Protein AF-A0A160FWN5-F1 (afdb_monomer_lite)

Structure (mmCIF, N/CA/C/O backbone):
data_AF-A0A160FWN5-F1
#
_entry.id   AF-A0A160FWN5-F1
#
loop_
_atom_site.group_PDB
_atom_site.id
_atom_site.type_symbol
_atom_site.label_atom_id
_atom_site.label_alt_id
_atom_site.label_comp_id
_atom_site.label_asym_id
_atom_site.label_entity_id
_atom_site.label_seq_id
_atom_site.pdbx_PDB_ins_code
_atom_site.Cartn_x
_atom_site.Cartn_y
_atom_site.Cartn_z
_atom_site.occupancy
_atom_site.B_iso_or_equiv
_atom_site.auth_seq_id
_atom_site.auth_comp_id
_atom_site.auth_asym_id
_atom_site.auth_atom_id
_atom_site.pdbx_PDB_model_num
ATOM 1 N N . MET A 1 1 ? 15.954 1.139 10.652 1.00 64.94 1 MET A N 1
ATOM 2 C CA . MET A 1 1 ? 14.512 0.813 10.623 1.00 64.94 1 MET A CA 1
ATOM 3 C C . MET A 1 1 ? 13.741 2.118 10.589 1.00 64.94 1 MET A C 1
ATOM 5 O O . MET A 1 1 ? 13.855 2.893 11.530 1.00 64.94 1 MET A O 1
ATOM 9 N N . ILE A 1 2 ? 13.055 2.401 9.483 1.00 88.06 2 ILE A N 1
ATOM 10 C CA . ILE A 1 2 ? 12.268 3.625 9.292 1.00 88.06 2 ILE A CA 1
ATOM 11 C C . ILE A 1 2 ? 10.804 3.202 9.222 1.00 88.06 2 ILE A C 1
ATOM 13 O O . ILE A 1 2 ? 10.479 2.255 8.514 1.00 88.06 2 ILE A O 1
ATOM 17 N N . TRP A 1 3 ? 9.937 3.880 9.969 1.00 94.25 3 TRP A N 1
ATOM 18 C CA . TRP A 1 3 ? 8.497 3.647 9.936 1.00 94.25 3 TRP A CA 1
ATOM 19 C C . TRP A 1 3 ? 7.743 4.969 9.806 1.00 94.25 3 TRP A C 1
ATOM 21 O O . TRP A 1 3 ? 8.275 6.051 10.090 1.00 94.25 3 TRP A O 1
ATOM 31 N N . ARG A 1 4 ? 6.499 4.868 9.345 1.00 94.69 4 ARG A N 1
ATOM 32 C CA . ARG A 1 4 ? 5.533 5.960 9.228 1.00 94.69 4 ARG A CA 1
ATOM 33 C C . ARG A 1 4 ? 4.181 5.446 9.699 1.00 94.69 4 ARG A C 1
ATOM 35 O O . ARG A 1 4 ? 3.882 4.268 9.529 1.00 94.69 4 ARG A O 1
ATOM 42 N N . ARG A 1 5 ? 3.381 6.326 10.295 1.00 96.00 5 ARG A N 1
ATOM 43 C CA . ARG A 1 5 ? 1.982 6.053 10.624 1.00 96.00 5 ARG A CA 1
ATOM 44 C C . ARG A 1 5 ? 1.133 7.049 9.861 1.00 96.00 5 ARG A C 1
ATOM 46 O O . ARG A 1 5 ? 1.312 8.252 10.027 1.00 96.00 5 ARG A O 1
ATOM 53 N N . LEU A 1 6 ? 0.263 6.526 9.011 1.00 94.94 6 LEU A N 1
ATOM 54 C CA . LEU A 1 6 ? -0.575 7.298 8.107 1.00 94.94 6 LEU A CA 1
ATOM 55 C C . LEU A 1 6 ? -2.037 7.025 8.451 1.00 94.94 6 LEU A C 1
ATOM 57 O O . LEU A 1 6 ? -2.400 5.894 8.773 1.00 94.94 6 LEU A O 1
ATOM 61 N N . LEU A 1 7 ? -2.857 8.069 8.399 1.00 94.75 7 LEU A N 1
ATOM 62 C CA . LEU A 1 7 ? -4.305 7.957 8.492 1.00 94.75 7 LEU A CA 1
ATOM 63 C C . LEU A 1 7 ? -4.860 8.213 7.096 1.00 94.75 7 LEU A C 1
ATOM 65 O O . LEU A 1 7 ? -4.842 9.349 6.649 1.00 94.75 7 LEU A O 1
ATOM 69 N N . VAL A 1 8 ? -5.310 7.163 6.420 1.00 94.00 8 VAL A N 1
ATOM 70 C CA . VAL A 1 8 ? -5.865 7.231 5.060 1.00 94.00 8 VAL A CA 1
ATOM 71 C C . VAL A 1 8 ? -7.372 7.023 5.099 1.00 94.00 8 VAL A C 1
ATOM 73 O O . VAL A 1 8 ? -7.907 6.483 6.077 1.00 94.00 8 VAL A O 1
ATOM 76 N N . ARG A 1 9 ? -8.071 7.433 4.040 1.00 94.62 9 ARG A N 1
ATOM 77 C CA . ARG A 1 9 ? -9.500 7.139 3.928 1.00 94.62 9 ARG A CA 1
ATOM 78 C C . ARG A 1 9 ? -9.710 5.665 3.607 1.00 94.62 9 ARG A C 1
ATOM 80 O O . ARG A 1 9 ? -8.912 5.026 2.932 1.00 94.62 9 ARG A O 1
ATOM 87 N N . SER A 1 10 ? -10.823 5.115 4.081 1.00 92.50 10 SER A N 1
ATOM 88 C CA . SER A 1 10 ? -11.165 3.723 3.775 1.00 92.50 10 SER A CA 1
ATOM 89 C C . SER A 1 10 ? -11.596 3.534 2.317 1.00 92.50 10 SER A C 1
ATOM 91 O O . SER A 1 10 ? -11.436 2.447 1.778 1.00 92.50 10 SER A O 1
ATOM 93 N N . ASP A 1 11 ? -12.113 4.575 1.665 1.00 94.38 11 ASP A N 1
ATOM 94 C CA . ASP A 1 11 ? -12.484 4.557 0.249 1.00 94.38 11 ASP A CA 1
ATOM 95 C C . ASP A 1 11 ? -11.344 4.952 -0.700 1.00 94.38 11 ASP A C 1
ATOM 97 O O . ASP A 1 11 ? -11.570 4.954 -1.909 1.00 94.38 11 ASP A O 1
ATOM 101 N N . SER A 1 12 ? -10.144 5.227 -0.172 1.00 96.50 12 SER A N 1
ATOM 102 C CA . SER A 1 12 ? -8.913 5.332 -0.960 1.00 96.50 12 SER A CA 1
ATOM 103 C C . SER A 1 12 ? -8.643 4.031 -1.715 1.00 96.50 12 SER A C 1
ATOM 105 O O . SER A 1 12 ? -9.014 2.939 -1.274 1.00 96.50 12 SER A O 1
ATOM 107 N N . THR A 1 13 ? -7.981 4.158 -2.853 1.00 97.88 13 THR A N 1
ATOM 108 C CA . THR A 1 13 ? -7.633 3.065 -3.758 1.00 97.88 13 THR A CA 1
ATOM 109 C C . THR A 1 13 ? -6.231 2.517 -3.478 1.00 97.88 13 THR A C 1
ATOM 111 O O . THR A 1 13 ? -5.492 3.043 -2.639 1.00 97.88 13 THR A O 1
ATOM 114 N N . ILE A 1 14 ? -5.838 1.455 -4.187 1.00 97.25 14 ILE A N 1
ATOM 115 C CA . ILE A 1 14 ? -4.448 0.976 -4.182 1.00 97.25 14 ILE A CA 1
ATOM 116 C C . ILE A 1 14 ? -3.499 2.048 -4.735 1.00 97.25 14 ILE A C 1
ATOM 118 O O . ILE A 1 14 ? -2.410 2.224 -4.187 1.00 97.25 14 ILE A O 1
ATOM 122 N N . VAL A 1 15 ? -3.921 2.799 -5.758 1.00 96.75 15 VAL A N 1
ATOM 123 C CA . VAL A 1 15 ? -3.147 3.929 -6.302 1.00 96.75 15 VAL A CA 1
ATOM 124 C C . VAL A 1 15 ? -2.954 5.021 -5.252 1.00 96.75 15 VAL A C 1
ATOM 126 O O . VAL A 1 15 ? -1.831 5.477 -5.034 1.00 96.75 15 VAL A O 1
ATOM 129 N N . ASP A 1 16 ? -4.017 5.401 -4.543 1.00 97.31 16 ASP A N 1
ATOM 130 C CA . ASP A 1 16 ? -3.929 6.423 -3.493 1.00 97.31 16 ASP A CA 1
ATOM 131 C C . ASP A 1 16 ? -2.978 5.989 -2.370 1.00 97.31 16 ASP A C 1
ATOM 133 O O . ASP A 1 16 ? -2.134 6.765 -1.918 1.00 97.31 16 ASP A O 1
ATOM 137 N N . LEU A 1 17 ? -3.068 4.723 -1.940 1.00 97.19 17 LEU A N 1
ATOM 138 C CA . LEU A 1 17 ? -2.169 4.182 -0.923 1.00 97.19 17 LEU A CA 1
ATOM 139 C C . LEU A 1 17 ? -0.709 4.191 -1.395 1.00 97.19 17 LEU A C 1
ATOM 141 O O . LEU A 1 17 ? 0.179 4.536 -0.614 1.00 97.19 17 LEU A O 1
ATOM 145 N N . HIS A 1 18 ? -0.455 3.837 -2.657 1.00 96.62 18 HIS A N 1
ATOM 146 C CA . HIS A 1 18 ? 0.876 3.921 -3.258 1.00 96.62 18 HIS A CA 1
ATOM 147 C C . HIS A 1 18 ? 1.431 5.341 -3.179 1.00 96.62 18 HIS A C 1
ATOM 149 O O . HIS A 1 18 ? 2.510 5.540 -2.619 1.00 96.62 18 HIS A O 1
ATOM 155 N N . TYR A 1 19 ? 0.678 6.346 -3.625 1.00 96.62 19 TYR A N 1
ATOM 156 C CA . TYR A 1 19 ? 1.135 7.736 -3.569 1.00 96.62 19 TYR A CA 1
ATOM 157 C C . TYR A 1 19 ? 1.309 8.261 -2.142 1.00 96.62 19 TYR A C 1
ATOM 159 O O . TYR A 1 19 ? 2.274 8.980 -1.866 1.00 96.62 19 TYR A O 1
ATOM 167 N N . ALA A 1 20 ? 0.457 7.850 -1.202 1.00 97.06 20 ALA A N 1
ATOM 168 C CA . ALA A 1 20 ? 0.643 8.170 0.210 1.00 97.06 20 ALA A CA 1
ATOM 169 C C . ALA A 1 20 ? 1.982 7.625 0.745 1.00 97.06 20 ALA A C 1
ATOM 171 O O . ALA A 1 20 ? 2.680 8.316 1.493 1.00 97.06 20 ALA A O 1
ATOM 172 N N . LEU A 1 21 ? 2.380 6.414 0.336 1.00 96.19 21 LEU A N 1
ATOM 173 C CA . LEU A 1 21 ? 3.678 5.831 0.688 1.00 96.19 21 LEU A CA 1
ATOM 174 C C . LEU A 1 21 ? 4.837 6.561 -0.002 1.00 96.19 21 LEU A C 1
ATOM 176 O O . LEU A 1 21 ? 5.807 6.904 0.677 1.00 96.19 21 LEU A O 1
ATOM 180 N N . GLN A 1 22 ? 4.718 6.881 -1.295 1.00 96.06 22 GLN A N 1
ATOM 181 C CA . GLN A 1 22 ? 5.726 7.663 -2.027 1.00 96.06 22 GLN A CA 1
ATOM 182 C C . GLN A 1 22 ? 6.038 8.978 -1.301 1.00 96.06 22 GLN A C 1
ATOM 184 O O . GLN A 1 22 ? 7.193 9.263 -0.980 1.00 96.06 22 GLN A O 1
ATOM 189 N N . ILE A 1 23 ? 5.003 9.738 -0.933 1.00 95.94 23 ILE A N 1
ATOM 190 C CA . ILE A 1 23 ? 5.149 11.006 -0.207 1.00 95.94 23 ILE A CA 1
ATOM 191 C C . ILE A 1 23 ? 5.764 10.780 1.182 1.00 95.94 23 ILE A C 1
ATOM 193 O O . ILE A 1 23 ? 6.679 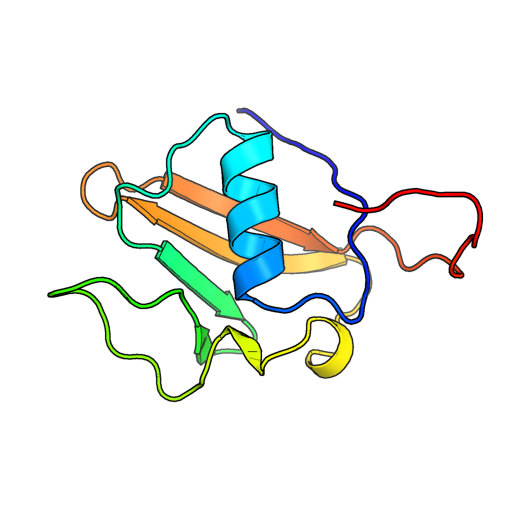11.500 1.584 1.00 95.94 23 ILE A O 1
ATOM 197 N N . ALA A 1 24 ? 5.296 9.774 1.927 1.00 95.06 24 ALA A N 1
ATOM 198 C CA . ALA A 1 24 ? 5.742 9.526 3.300 1.00 95.06 24 ALA A CA 1
ATOM 199 C C . ALA A 1 24 ? 7.224 9.115 3.406 1.00 95.06 24 ALA A C 1
ATOM 201 O O . ALA A 1 24 ? 7.872 9.385 4.432 1.00 95.06 24 ALA A O 1
ATOM 202 N N . PHE A 1 25 ? 7.753 8.468 2.365 1.00 93.06 25 PHE A N 1
ATOM 203 C CA . PHE A 1 25 ? 9.152 8.046 2.267 1.00 93.06 25 PHE A CA 1
ATOM 204 C C . PHE A 1 25 ? 10.025 8.982 1.417 1.00 93.06 25 PHE A C 1
ATOM 206 O O . PHE A 1 25 ? 11.247 8.847 1.453 1.00 93.06 25 PHE A O 1
ATOM 213 N N . GLY A 1 26 ? 9.439 9.984 0.753 1.00 93.69 26 GLY A N 1
ATOM 214 C CA . GLY A 1 26 ? 10.169 10.949 -0.074 1.00 93.69 26 GLY A CA 1
ATOM 215 C C . GLY A 1 26 ? 10.648 10.359 -1.401 1.00 93.69 26 GLY A C 1
ATOM 216 O O . GLY A 1 26 ? 11.701 10.746 -1.904 1.00 93.69 26 GLY A O 1
ATOM 217 N N . TRP A 1 27 ? 9.896 9.402 -1.934 1.00 9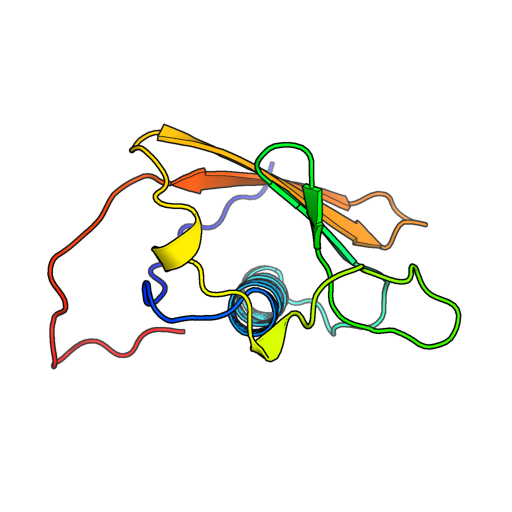4.94 27 TRP A N 1
ATOM 218 C CA . TRP A 1 27 ? 10.138 8.782 -3.228 1.00 94.94 27 TRP A CA 1
ATOM 219 C C . TRP A 1 27 ? 9.379 9.500 -4.348 1.00 94.94 27 TRP A C 1
ATOM 221 O O . TRP A 1 27 ? 8.532 10.360 -4.106 1.00 94.94 27 TRP A O 1
ATOM 231 N N . ASN A 1 28 ? 9.741 9.183 -5.588 1.00 92.56 28 ASN A N 1
ATOM 232 C CA . ASN A 1 28 ? 9.339 9.903 -6.795 1.00 92.56 28 ASN A CA 1
ATOM 233 C C . ASN A 1 28 ? 8.600 9.028 -7.820 1.00 92.56 28 ASN A C 1
ATOM 235 O O . ASN A 1 28 ? 8.506 9.432 -8.975 1.00 92.56 28 ASN A O 1
ATOM 239 N N . ASP A 1 29 ? 8.122 7.850 -7.415 1.00 93.19 29 ASP A N 1
ATOM 240 C CA . ASP A 1 29 ? 7.397 6.905 -8.273 1.00 93.19 29 ASP A CA 1
ATOM 241 C C . ASP A 1 29 ? 8.176 6.472 -9.534 1.00 93.19 29 ASP A C 1
ATOM 243 O O . ASP A 1 29 ? 7.614 6.179 -10.586 1.00 93.19 29 ASP A O 1
ATOM 247 N N . ALA A 1 30 ? 9.509 6.464 -9.453 1.00 90.62 30 ALA A N 1
ATOM 248 C CA . ALA A 1 30 ? 10.371 6.130 -10.586 1.00 90.62 30 ALA A CA 1
ATOM 249 C C . ALA A 1 30 ? 10.530 4.619 -10.819 1.00 90.62 30 ALA A C 1
ATOM 251 O O . ALA A 1 30 ? 11.102 4.221 -11.834 1.00 90.62 30 ALA A O 1
ATOM 252 N N . HIS A 1 31 ? 10.057 3.781 -9.894 1.00 92.56 31 HIS A N 1
ATOM 253 C CA . HIS A 1 31 ? 10.298 2.343 -9.918 1.00 92.56 31 HIS A CA 1
ATOM 254 C C . HIS A 1 31 ? 9.020 1.526 -9.725 1.00 92.56 31 HIS A C 1
ATOM 256 O O . HIS A 1 31 ? 8.030 2.001 -9.174 1.00 92.56 31 HIS A O 1
ATOM 262 N N . LEU A 1 32 ? 9.082 0.259 -10.148 1.00 94.50 32 LEU A N 1
ATOM 263 C CA . LEU A 1 32 ? 7.990 -0.700 -9.998 1.00 94.50 32 LEU A CA 1
ATOM 264 C C . LEU A 1 32 ? 7.597 -0.883 -8.531 1.00 94.50 32 LEU A C 1
ATOM 266 O O . LEU A 1 32 ? 8.443 -0.851 -7.634 1.00 94.50 32 LEU A O 1
ATOM 270 N N . ASN A 1 33 ? 6.311 -1.138 -8.317 1.00 95.19 33 ASN A N 1
ATOM 271 C CA . ASN A 1 33 ? 5.738 -1.407 -7.011 1.00 95.19 33 ASN A CA 1
ATOM 272 C C . ASN A 1 33 ? 4.836 -2.645 -7.038 1.00 95.19 33 ASN A C 1
ATOM 274 O O . ASN A 1 33 ? 4.325 -3.031 -8.092 1.00 95.19 33 ASN A O 1
ATOM 278 N N . LEU A 1 34 ? 4.644 -3.259 -5.871 1.00 96.31 34 LEU A N 1
ATOM 279 C CA . LEU A 1 34 ? 3.722 -4.375 -5.691 1.00 96.31 34 LEU A CA 1
ATOM 280 C C . LEU A 1 34 ? 3.197 -4.422 -4.259 1.00 96.31 34 LEU A C 1
ATOM 282 O O . LEU A 1 34 ? 3.957 -4.421 -3.295 1.00 96.31 34 LEU A O 1
ATOM 286 N N . PHE A 1 35 ? 1.883 -4.532 -4.120 1.00 97.75 35 PHE A N 1
ATOM 287 C CA . PHE A 1 35 ? 1.201 -4.898 -2.891 1.00 97.75 35 PHE A CA 1
ATOM 288 C C . PHE A 1 35 ? 0.803 -6.365 -2.956 1.00 97.75 35 PHE A C 1
ATOM 290 O O . PHE A 1 35 ? 0.136 -6.776 -3.902 1.00 97.75 35 PHE A O 1
ATOM 297 N N . HIS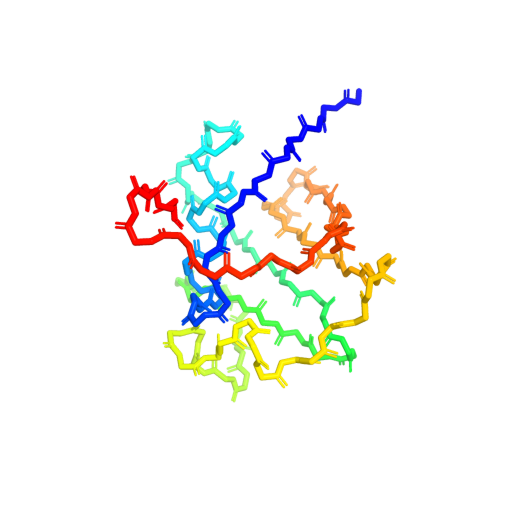 A 1 36 ? 1.138 -7.126 -1.919 1.00 97.56 36 HIS A N 1
ATOM 298 C CA . HIS A 1 36 ? 0.676 -8.501 -1.762 1.00 97.56 36 HIS A CA 1
ATOM 299 C C . HIS A 1 36 ? -0.358 -8.570 -0.640 1.00 97.56 36 HIS A C 1
ATOM 301 O O . HIS A 1 36 ? -0.004 -8.506 0.544 1.00 97.56 36 HIS A O 1
ATOM 307 N N . ILE A 1 37 ? -1.636 -8.690 -1.010 1.00 97.81 37 ILE A N 1
ATOM 308 C CA . ILE A 1 37 ? -2.782 -8.632 -0.096 1.00 97.81 37 ILE A CA 1
ATOM 309 C C . ILE A 1 37 ? -3.681 -9.845 -0.348 1.00 97.81 37 ILE A C 1
ATOM 311 O O . ILE A 1 37 ? -4.088 -10.101 -1.474 1.00 97.81 37 ILE A O 1
ATOM 315 N N . HIS A 1 38 ? -3.989 -10.610 0.703 1.00 96.44 38 HIS A N 1
ATOM 316 C CA . HIS A 1 38 ? -4.870 -11.794 0.636 1.00 96.44 38 HIS A CA 1
ATOM 317 C C . HIS A 1 38 ? -4.516 -12.820 -0.455 1.00 96.44 38 HIS A C 1
ATOM 319 O O . HIS A 1 38 ? -5.391 -13.518 -0.958 1.00 96.44 38 HIS A O 1
ATOM 325 N N . GLY A 1 39 ? -3.229 -12.953 -0.789 1.00 95.19 39 GLY A N 1
ATOM 326 C CA . GLY A 1 39 ? -2.753 -13.893 -1.808 1.00 95.19 39 GLY A CA 1
ATOM 327 C C . GLY A 1 39 ? -2.861 -13.382 -3.247 1.00 95.19 39 GLY A C 1
ATOM 328 O O . GLY A 1 39 ? -2.576 -14.144 -4.166 1.00 95.19 39 GLY A O 1
ATOM 329 N N . GLN A 1 40 ? -3.251 -12.121 -3.439 1.00 96.38 40 GLN A N 1
ATOM 330 C CA . GLN A 1 40 ? -3.317 -11.449 -4.730 1.00 96.38 40 GLN A CA 1
ATOM 331 C C . GLN A 1 40 ? -2.319 -10.288 -4.772 1.00 96.38 40 GLN A C 1
ATOM 333 O O . GLN A 1 40 ? -2.134 -9.570 -3.785 1.00 96.38 40 GLN A O 1
ATOM 338 N N . ASP A 1 41 ? -1.713 -10.101 -5.943 1.00 96.88 41 ASP A N 1
ATOM 339 C CA . ASP A 1 41 ? -0.811 -8.988 -6.209 1.00 96.88 41 ASP A CA 1
ATOM 340 C C . ASP A 1 41 ? -1.559 -7.831 -6.874 1.00 96.88 41 ASP A C 1
ATOM 342 O O . ASP A 1 41 ? -2.385 -8.038 -7.774 1.00 96.88 41 ASP A O 1
ATOM 346 N N . TYR A 1 42 ? -1.239 -6.618 -6.429 1.00 96.69 42 TYR A N 1
ATOM 347 C CA . TYR A 1 42 ? -1.748 -5.348 -6.941 1.00 96.69 42 TYR A CA 1
ATOM 348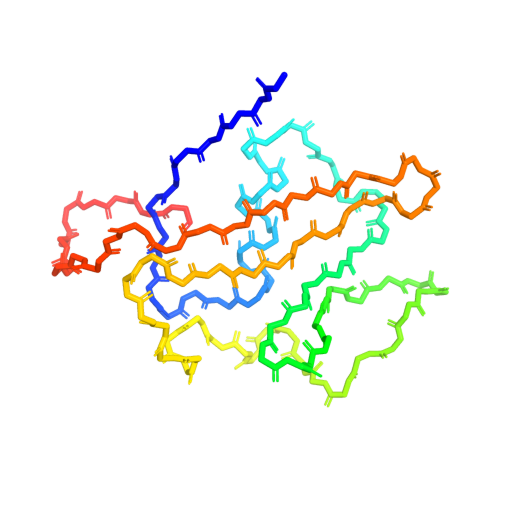 C C . TYR A 1 42 ? -0.581 -4.386 -7.147 1.00 96.69 42 TYR A C 1
ATOM 350 O O . TYR A 1 42 ? 0.416 -4.468 -6.437 1.00 96.69 42 TYR A O 1
ATOM 358 N N . GLY A 1 43 ? -0.709 -3.428 -8.052 1.00 94.12 43 GLY A N 1
ATOM 359 C CA . GLY A 1 43 ? 0.301 -2.391 -8.221 1.00 94.12 43 GLY A CA 1
ATOM 360 C C . GLY A 1 43 ? -0.076 -1.415 -9.317 1.00 94.12 43 GLY A C 1
ATOM 361 O O . GLY A 1 43 ? -1.004 -1.655 -10.092 1.00 94.12 43 GLY A O 1
ATOM 362 N N . VAL A 1 44 ? 0.636 -0.294 -9.349 1.00 92.44 44 VAL A N 1
ATOM 363 C CA . VAL A 1 44 ? 0.452 0.730 -10.382 1.00 92.44 44 VAL A CA 1
ATOM 364 C C . VAL A 1 44 ? 1.131 0.282 -11.674 1.00 92.44 44 VAL A C 1
ATOM 366 O O . VAL A 1 44 ? 2.199 -0.333 -11.649 1.00 92.44 44 VAL A O 1
ATOM 369 N N . TYR A 1 45 ? 0.495 0.560 -12.812 1.00 88.19 45 TYR A N 1
ATOM 370 C CA . TYR A 1 45 ? 1.063 0.250 -14.118 1.00 88.19 45 TYR A CA 1
ATOM 371 C C . TYR A 1 45 ? 2.332 1.072 -14.379 1.00 88.19 45 TYR A C 1
ATOM 373 O O . TYR A 1 45 ? 2.343 2.288 -14.207 1.00 88.19 45 TYR A O 1
ATOM 381 N N . HIS A 1 46 ? 3.367 0.408 -14.888 1.00 85.31 46 HIS A N 1
ATOM 382 C CA . HIS A 1 46 ? 4.553 1.040 -15.459 1.00 85.31 46 HIS A CA 1
ATOM 383 C C . HIS A 1 46 ? 4.901 0.349 -16.779 1.00 85.31 46 HIS A C 1
ATOM 385 O O . HIS A 1 46 ? 4.757 -0.872 -16.903 1.00 85.31 46 HIS A O 1
ATOM 391 N N . ASP A 1 47 ? 5.404 1.109 -17.752 1.00 81.75 47 ASP A N 1
ATOM 392 C CA . ASP A 1 47 ? 5.849 0.547 -19.028 1.00 81.75 47 ASP A CA 1
ATOM 393 C C . ASP A 1 47 ? 6.961 -0.492 -18.815 1.00 81.75 47 ASP A C 1
ATOM 395 O O . ASP A 1 47 ? 7.981 -0.225 -18.182 1.00 81.75 47 ASP A O 1
ATOM 399 N N . GLY A 1 48 ? 6.750 -1.702 -19.344 1.00 80.31 48 GLY A N 1
ATOM 400 C CA . GLY A 1 48 ? 7.661 -2.837 -19.150 1.00 80.31 48 GLY A CA 1
ATOM 401 C C . GLY A 1 48 ? 7.603 -3.482 -17.757 1.00 80.31 48 GLY A C 1
ATOM 402 O O . GLY A 1 48 ? 8.422 -4.353 -17.466 1.00 80.31 48 GLY A O 1
ATOM 403 N N . GLY A 1 49 ? 6.659 -3.065 -16.909 1.00 81.56 49 GLY A N 1
ATOM 404 C CA . GLY A 1 49 ? 6.427 -3.612 -15.576 1.00 81.56 49 GLY A CA 1
ATOM 405 C C . GLY A 1 49 ? 5.527 -4.850 -15.545 1.00 81.56 49 GLY A C 1
ATOM 406 O O . GLY A 1 49 ? 5.140 -5.417 -16.570 1.00 81.56 49 GLY A O 1
ATOM 407 N N . THR A 1 50 ? 5.182 -5.269 -14.328 1.00 84.12 50 THR A N 1
ATOM 408 C CA . THR A 1 50 ? 4.251 -6.377 -14.083 1.00 84.12 50 THR A CA 1
ATOM 409 C C . THR A 1 50 ? 2.833 -5.996 -14.506 1.00 84.12 50 THR A C 1
ATOM 411 O O . THR A 1 50 ? 2.363 -4.894 -14.233 1.00 84.12 50 THR A O 1
ATOM 414 N N . SER A 1 51 ? 2.128 -6.928 -15.148 1.00 87.19 51 SER A N 1
ATOM 415 C CA . SER A 1 51 ? 0.698 -6.783 -15.417 1.00 87.19 51 SER A CA 1
ATOM 416 C C . SER A 1 51 ? -0.111 -7.334 -14.243 1.00 87.19 51 SER A C 1
ATOM 418 O O . SER A 1 51 ? 0.119 -8.462 -13.805 1.00 87.19 51 SER A O 1
ATOM 420 N N . PHE A 1 52 ? -1.063 -6.544 -13.754 1.00 91.81 52 PHE A N 1
ATOM 421 C CA . PHE A 1 52 ? -1.985 -6.937 -12.692 1.00 91.81 52 PHE A CA 1
ATOM 422 C C . PHE A 1 52 ? -3.355 -7.280 -13.279 1.00 91.81 52 PHE A C 1
ATOM 424 O O . PHE A 1 52 ? -3.782 -6.713 -14.283 1.00 91.81 52 PHE A O 1
ATOM 431 N N . SER A 1 53 ? -4.065 -8.219 -12.650 1.00 90.50 53 SER A N 1
ATOM 432 C CA . SER A 1 53 ? -5.408 -8.635 -13.082 1.00 90.50 53 SER A CA 1
ATOM 433 C C . SER A 1 53 ? -6.509 -7.634 -12.714 1.00 90.50 53 SER A C 1
ATOM 435 O O . SER A 1 53 ? -7.676 -7.863 -13.026 1.00 90.50 53 SER A O 1
ATOM 437 N N . THR A 1 54 ? -6.159 -6.566 -12.004 1.00 92.44 54 THR A N 1
ATOM 438 C CA . THR A 1 54 ? -7.068 -5.552 -11.476 1.00 92.44 54 THR A CA 1
ATOM 439 C C . THR A 1 54 ? -6.615 -4.162 -11.898 1.00 92.44 54 THR A C 1
ATOM 441 O O . THR A 1 54 ? -5.431 -3.920 -12.124 1.00 92.44 54 THR A O 1
ATOM 444 N N . ASP A 1 55 ? -7.580 -3.252 -11.996 1.00 93.31 55 ASP A N 1
ATOM 445 C CA . ASP A 1 55 ? -7.321 -1.824 -12.144 1.00 93.31 55 ASP A CA 1
ATOM 446 C C . ASP A 1 55 ? -7.084 -1.223 -10.744 1.00 93.31 55 ASP A C 1
ATOM 448 O O . ASP A 1 55 ? -8.009 -1.244 -9.919 1.00 93.31 55 ASP A O 1
ATOM 452 N N . PRO A 1 56 ? -5.870 -0.739 -10.424 1.00 91.50 56 PRO A N 1
ATOM 453 C CA . PRO A 1 56 ? -5.541 -0.275 -9.082 1.00 91.50 56 PRO A CA 1
ATOM 454 C C . PRO A 1 56 ? -6.339 0.978 -8.678 1.00 91.50 56 PRO A C 1
ATOM 456 O O . PRO A 1 56 ? -6.527 1.188 -7.478 1.00 91.50 56 PRO A O 1
ATOM 459 N N . ASP A 1 57 ? -6.863 1.757 -9.634 1.00 94.69 57 ASP A N 1
ATOM 460 C CA . ASP A 1 57 ? -7.745 2.910 -9.390 1.00 94.69 57 ASP A CA 1
ATOM 461 C C . ASP A 1 57 ? -9.170 2.492 -8.976 1.00 94.69 57 ASP A C 1
ATOM 463 O O . ASP A 1 57 ? -9.968 3.306 -8.512 1.00 94.69 57 ASP A O 1
ATOM 467 N N . GLN A 1 58 ? -9.523 1.213 -9.137 1.00 95.00 58 GLN A N 1
ATOM 468 C CA . GLN A 1 58 ? -10.848 0.683 -8.794 1.00 95.00 58 GLN A CA 1
ATOM 469 C C . GLN A 1 58 ? -10.844 -0.173 -7.524 1.00 95.00 58 GLN A C 1
ATOM 471 O O . GLN A 1 58 ? -11.905 -0.434 -6.956 1.00 95.00 58 GLN A O 1
ATOM 476 N N . VAL A 1 59 ? -9.674 -0.612 -7.058 1.00 96.62 59 VAL A N 1
ATOM 477 C CA . VAL A 1 59 ? -9.549 -1.464 -5.869 1.00 96.62 59 VAL A CA 1
ATOM 478 C C . VAL A 1 59 ? -9.454 -0.593 -4.622 1.00 96.62 59 VAL A C 1
ATOM 480 O O . VAL A 1 59 ? -8.420 0.026 -4.378 1.00 96.62 59 VAL A O 1
ATOM 483 N N . ARG A 1 60 ? -10.518 -0.553 -3.812 1.00 97.38 60 ARG A N 1
ATOM 484 C CA . ARG A 1 60 ? -10.573 0.283 -2.603 1.00 97.38 60 ARG A CA 1
ATOM 485 C C . ARG A 1 60 ? -10.096 -0.458 -1.363 1.00 97.38 60 ARG A C 1
ATOM 487 O O . ARG A 1 60 ? -10.345 -1.649 -1.188 1.00 97.38 60 ARG A O 1
ATOM 494 N N . LEU A 1 61 ? -9.498 0.277 -0.428 1.00 96.44 61 LEU A N 1
ATOM 495 C CA . LEU A 1 61 ? -9.014 -0.281 0.837 1.00 96.44 61 LEU A CA 1
ATOM 496 C C . LEU A 1 61 ? -10.140 -0.906 1.677 1.00 96.44 61 LEU A C 1
ATOM 498 O O . LEU A 1 61 ? -9.940 -1.916 2.354 1.00 96.44 61 LEU A O 1
ATOM 502 N N . CYS A 1 62 ? -11.345 -0.337 1.622 1.00 95.56 62 CYS A N 1
ATOM 503 C CA . CYS A 1 62 ? -12.508 -0.842 2.341 1.00 95.56 62 CYS A CA 1
ATOM 504 C C . CYS A 1 62 ? -13.026 -2.182 1.805 1.00 95.56 62 CYS A C 1
ATOM 506 O O . CYS A 1 62 ? -13.744 -2.866 2.542 1.00 95.56 62 CYS A O 1
ATOM 508 N N . ASP A 1 63 ? -12.675 -2.583 0.583 1.00 96.12 63 ASP A N 1
ATOM 509 C CA . ASP A 1 63 ? -13.124 -3.846 -0.012 1.00 96.12 63 ASP A CA 1
ATOM 510 C C . ASP A 1 63 ? -12.383 -5.048 0.575 1.00 96.12 63 ASP A C 1
ATOM 512 O O . ASP A 1 63 ? -12.968 -6.120 0.715 1.00 96.12 63 ASP A O 1
ATOM 516 N N . PHE A 1 64 ? -11.149 -4.849 1.048 1.00 95.94 64 PHE A N 1
ATOM 517 C CA . PHE A 1 64 ? -10.361 -5.896 1.703 1.00 95.94 64 PHE A CA 1
ATOM 518 C C . PHE A 1 64 ? -10.894 -6.298 3.083 1.00 95.94 64 PHE A C 1
ATOM 520 O O . PHE A 1 64 ? -10.566 -7.370 3.580 1.00 95.94 64 PHE A O 1
ATOM 527 N N . LYS A 1 65 ? -11.717 -5.463 3.734 1.00 95.75 65 LYS A N 1
ATOM 528 C CA . LYS A 1 65 ? -12.267 -5.741 5.081 1.00 95.75 65 LYS A CA 1
ATOM 529 C C . LYS A 1 65 ? -11.188 -6.151 6.099 1.00 95.75 65 LYS A C 1
ATOM 531 O O . LYS A 1 65 ? -11.382 -7.093 6.870 1.00 95.75 65 LYS A O 1
ATOM 536 N N . PHE A 1 66 ? -10.065 -5.430 6.105 1.00 95.00 66 PHE A N 1
ATOM 537 C CA . PHE A 1 66 ? -8.942 -5.709 6.997 1.00 95.00 66 PHE A CA 1
ATOM 538 C C . PHE A 1 66 ? -9.359 -5.782 8.465 1.00 95.00 66 PHE A C 1
ATOM 540 O O . PHE A 1 66 ? -10.136 -4.965 8.969 1.00 95.00 66 PHE A O 1
ATOM 547 N N . ARG A 1 67 ? -8.771 -6.735 9.182 1.00 95.56 67 ARG A N 1
ATOM 548 C CA . ARG A 1 67 ? -8.856 -6.817 10.637 1.00 95.56 67 ARG A CA 1
ATOM 549 C C . ARG A 1 67 ? -7.831 -5.885 11.270 1.00 95.56 67 ARG A C 1
ATOM 551 O O . ARG A 1 67 ? -6.762 -5.621 10.726 1.00 95.56 67 ARG A O 1
ATOM 558 N N . ILE A 1 68 ? -8.123 -5.423 12.480 1.00 95.19 68 ILE A N 1
ATOM 559 C CA . ILE A 1 68 ? -7.118 -4.714 13.274 1.00 95.19 68 ILE A CA 1
ATOM 560 C C . ILE A 1 68 ? -5.933 -5.652 13.544 1.00 95.19 68 ILE A C 1
ATOM 562 O O . ILE A 1 68 ? -6.120 -6.819 13.886 1.00 95.19 68 ILE A O 1
ATOM 566 N N . ASN A 1 69 ? -4.724 -5.113 13.405 1.00 95.06 69 ASN A N 1
ATOM 567 C CA . ASN A 1 69 ? -3.422 -5.786 13.403 1.00 95.06 69 ASN A CA 1
ATOM 568 C C . ASN A 1 69 ? -3.123 -6.665 12.186 1.00 95.06 69 ASN A C 1
ATOM 570 O O . ASN A 1 69 ? -2.065 -7.300 12.159 1.00 95.06 69 ASN A O 1
ATOM 574 N N . GLU A 1 70 ? -4.003 -6.693 11.188 1.00 97.56 70 GLU A N 1
ATOM 575 C CA . GLU A 1 70 ? -3.714 -7.362 9.930 1.00 97.56 70 GLU A CA 1
ATOM 576 C C . GLU A 1 70 ? -2.569 -6.673 9.192 1.00 97.56 70 GLU A C 1
ATOM 578 O O . GLU A 1 70 ? -2.371 -5.458 9.307 1.00 97.56 70 GLU A O 1
ATOM 583 N N . ARG A 1 71 ? -1.782 -7.481 8.481 1.00 97.75 71 ARG A N 1
ATOM 584 C CA . ARG A 1 71 ? -0.562 -7.058 7.807 1.00 97.75 71 ARG A CA 1
ATOM 585 C C . ARG A 1 71 ? -0.559 -7.527 6.369 1.00 97.75 71 ARG A C 1
ATOM 587 O O . ARG A 1 71 ? -0.987 -8.642 6.080 1.00 97.75 71 ARG A O 1
ATOM 594 N N . PHE A 1 72 ? 0.011 -6.702 5.513 1.00 97.88 72 PHE A N 1
ATOM 595 C CA . PHE A 1 72 ? 0.302 -7.031 4.128 1.00 97.88 72 PHE A CA 1
ATOM 596 C C . PHE A 1 72 ? 1.645 -6.428 3.723 1.00 97.88 72 PHE A C 1
ATOM 598 O O . PHE A 1 72 ? 2.220 -5.614 4.452 1.00 97.88 72 PHE A O 1
ATOM 605 N N . ARG A 1 73 ? 2.178 -6.874 2.586 1.00 97.81 73 ARG A N 1
ATOM 606 C CA . ARG A 1 73 ? 3.480 -6.416 2.094 1.00 97.81 73 ARG A CA 1
ATOM 607 C C . ARG A 1 73 ? 3.306 -5.391 0.991 1.00 97.81 73 ARG A C 1
ATOM 609 O O . ARG A 1 73 ? 2.380 -5.498 0.191 1.00 97.81 73 ARG A O 1
ATOM 616 N N . TYR A 1 74 ? 4.228 -4.445 0.966 1.00 97.31 74 TYR A N 1
ATOM 617 C CA . TYR A 1 74 ? 4.435 -3.503 -0.115 1.00 97.31 74 TYR A CA 1
ATOM 618 C C . TYR A 1 74 ? 5.911 -3.524 -0.501 1.00 97.31 74 TYR A C 1
ATOM 620 O O . TYR A 1 74 ? 6.780 -3.364 0.356 1.00 97.31 74 TYR A O 1
ATOM 628 N N . GLU A 1 75 ? 6.186 -3.743 -1.776 1.00 96.25 75 GLU A N 1
ATOM 629 C CA . GLU A 1 75 ? 7.520 -3.729 -2.357 1.00 96.25 75 GLU A CA 1
ATOM 630 C C . GLU A 1 75 ? 7.628 -2.542 -3.312 1.00 96.25 75 GLU A C 1
ATOM 632 O O . GLU A 1 75 ? 6.695 -2.262 -4.066 1.00 96.25 75 GLU A O 1
ATOM 637 N N . TYR A 1 76 ? 8.756 -1.841 -3.268 1.00 94.62 76 TYR A N 1
ATOM 638 C CA . TYR A 1 76 ? 9.064 -0.718 -4.145 1.00 94.62 76 TYR A CA 1
ATOM 639 C C . TYR A 1 76 ? 10.502 -0.839 -4.640 1.00 94.62 76 TYR A C 1
ATOM 641 O O . TYR A 1 76 ? 11.397 -1.175 -3.868 1.00 94.62 76 TYR A O 1
ATOM 649 N N . ASP A 1 77 ? 10.710 -0.562 -5.924 1.00 92.50 77 ASP A N 1
ATOM 650 C CA . ASP A 1 77 ? 11.977 -0.744 -6.628 1.00 92.50 77 ASP A CA 1
ATOM 651 C C . ASP A 1 77 ? 12.538 -2.163 -6.510 1.00 92.50 77 ASP A C 1
ATOM 653 O O . ASP A 1 77 ? 13.282 -2.502 -5.596 1.00 92.50 77 ASP A O 1
ATOM 657 N N . PHE A 1 78 ? 12.211 -3.010 -7.485 1.00 88.94 78 PHE A N 1
ATOM 658 C CA . PHE A 1 78 ? 12.661 -4.404 -7.497 1.00 88.94 78 PHE A CA 1
ATOM 659 C C . PHE A 1 78 ? 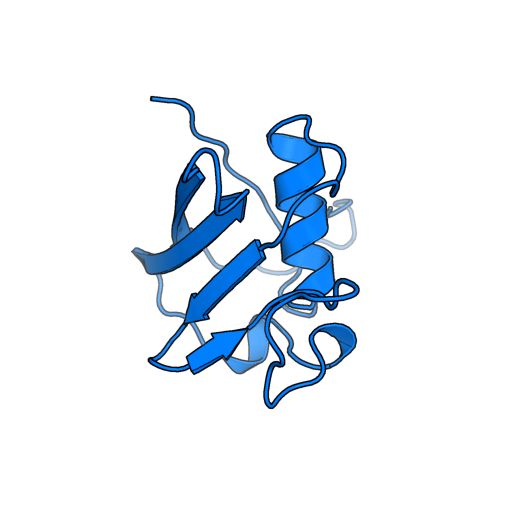14.171 -4.559 -7.738 1.00 88.94 78 PHE A C 1
ATOM 661 O O . PHE A 1 78 ? 14.690 -5.662 -7.574 1.00 88.94 78 PHE A O 1
ATOM 668 N N . GLY A 1 79 ? 14.873 -3.490 -8.135 1.00 88.25 79 GLY A N 1
ATOM 669 C CA . GLY A 1 79 ? 16.332 -3.482 -8.221 1.00 88.25 79 GLY A CA 1
ATOM 670 C C . GLY A 1 79 ? 16.970 -3.399 -6.835 1.00 88.25 79 GLY A C 1
ATOM 671 O O . GLY A 1 79 ? 17.756 -4.273 -6.467 1.00 88.25 79 GLY A O 1
ATOM 672 N N . ASP A 1 80 ? 16.583 -2.382 -6.060 1.00 89.44 80 ASP A N 1
ATOM 673 C CA . ASP A 1 80 ? 17.094 -2.145 -4.701 1.00 89.44 80 ASP A CA 1
ATOM 674 C C . ASP A 1 80 ? 16.389 -2.997 -3.625 1.00 89.44 80 ASP A C 1
ATOM 676 O O . ASP A 1 80 ? 16.934 -3.220 -2.542 1.00 89.44 80 ASP A O 1
ATOM 680 N N . GLY A 1 81 ? 15.193 -3.509 -3.921 1.00 89.81 81 GLY A N 1
ATOM 681 C CA . GLY A 1 81 ? 14.443 -4.452 -3.095 1.00 89.81 81 GLY A CA 1
ATOM 682 C C . GLY A 1 81 ? 13.854 -3.844 -1.823 1.00 89.81 81 GLY A C 1
ATOM 683 O O . GLY A 1 81 ? 13.917 -4.474 -0.763 1.00 89.81 81 GLY A O 1
ATOM 684 N N . TRP A 1 82 ? 13.287 -2.631 -1.881 1.00 92.88 82 TRP A N 1
ATOM 685 C CA . TRP A 1 82 ? 12.648 -2.047 -0.698 1.00 92.88 82 TRP A CA 1
ATOM 686 C C . TRP A 1 82 ? 11.376 -2.812 -0.351 1.00 92.88 82 TRP A C 1
ATOM 688 O O . TRP A 1 82 ? 10.434 -2.871 -1.134 1.00 92.88 82 TRP A O 1
ATOM 698 N N . GLN A 1 83 ? 11.334 -3.368 0.860 1.00 94.94 83 GLN A N 1
ATOM 699 C CA . GLN A 1 83 ? 10.190 -4.118 1.366 1.00 94.94 83 GLN A CA 1
ATOM 700 C C . GLN A 1 83 ? 9.648 -3.478 2.642 1.00 94.94 83 GLN A C 1
ATOM 702 O O . GLN A 1 83 ? 10.364 -3.279 3.628 1.00 94.94 83 GLN A O 1
ATOM 707 N N . HIS A 1 84 ? 8.351 -3.197 2.632 1.00 94.94 84 HIS A N 1
ATOM 708 C CA . HIS A 1 84 ? 7.609 -2.615 3.737 1.00 94.94 84 HIS A CA 1
ATOM 709 C C . HIS A 1 84 ? 6.495 -3.559 4.188 1.00 94.94 84 HIS A C 1
ATOM 711 O O . HIS A 1 84 ? 5.694 -4.046 3.393 1.00 94.94 84 HIS A O 1
ATOM 717 N N . GLU A 1 85 ? 6.415 -3.787 5.498 1.00 96.94 85 GLU A N 1
ATOM 718 C CA . GLU A 1 85 ? 5.229 -4.369 6.122 1.00 96.94 85 GLU A CA 1
ATOM 719 C C . GLU A 1 85 ? 4.259 -3.234 6.462 1.00 96.94 85 GLU A C 1
ATOM 721 O O . GLU A 1 85 ? 4.595 -2.322 7.223 1.00 96.94 85 GLU A O 1
ATOM 726 N N . VAL A 1 86 ? 3.050 -3.293 5.910 1.00 97.19 86 VAL A N 1
ATOM 727 C CA . VAL A 1 86 ? 1.962 -2.372 6.238 1.00 97.19 86 VAL A CA 1
ATOM 728 C C . VAL A 1 86 ? 1.037 -3.065 7.223 1.00 97.19 86 VAL A C 1
ATOM 730 O O . VAL A 1 86 ? 0.631 -4.204 7.003 1.00 97.19 86 VAL A O 1
ATOM 733 N N . ARG A 1 87 ? 0.703 -2.382 8.321 1.00 97.56 87 ARG A N 1
ATOM 734 C CA . ARG A 1 87 ? -0.167 -2.903 9.380 1.00 97.56 87 ARG A CA 1
ATOM 735 C C . ARG A 1 87 ? -1.357 -1.985 9.608 1.00 97.56 87 ARG A C 1
ATOM 737 O O . ARG A 1 87 ? -1.179 -0.796 9.859 1.00 97.56 87 ARG A O 1
ATOM 744 N N . VAL A 1 88 ? -2.557 -2.557 9.635 1.00 96.50 88 VAL A N 1
ATOM 745 C CA . VAL A 1 88 ? -3.774 -1.832 10.017 1.00 96.50 88 VAL A CA 1
ATOM 746 C C . VAL A 1 88 ? -3.844 -1.730 11.536 1.00 96.50 88 VAL A C 1
ATOM 748 O O . VAL A 1 88 ? -4.053 -2.722 12.227 1.00 96.50 88 VAL A O 1
ATOM 751 N N . GLU A 1 89 ? -3.654 -0.532 12.081 1.00 95.38 89 GLU A N 1
ATOM 752 C CA . GLU A 1 89 ? -3.608 -0.335 13.538 1.00 95.38 89 GLU A CA 1
ATOM 753 C C . GLU A 1 89 ? -4.955 0.053 14.151 1.00 95.38 89 GLU A C 1
ATOM 755 O O . GLU A 1 89 ? -5.228 -0.289 15.299 1.00 95.38 89 GLU A O 1
ATOM 760 N N . ALA A 1 90 ? -5.788 0.785 13.411 1.00 92.19 90 ALA A N 1
ATOM 761 C CA . ALA A 1 90 ? -7.085 1.261 13.877 1.00 92.19 90 ALA A CA 1
ATOM 762 C C . ALA A 1 90 ? -8.015 1.563 12.695 1.00 92.19 90 ALA A C 1
ATOM 764 O O . ALA A 1 90 ? -7.556 1.932 11.618 1.00 92.19 90 ALA A O 1
ATOM 765 N N . SER A 1 91 ? -9.323 1.465 12.939 1.00 89.25 91 SER A N 1
ATOM 766 C CA . SER A 1 91 ? -10.373 2.018 12.081 1.00 89.25 91 SER A CA 1
ATOM 767 C C . SER A 1 91 ? -11.132 3.049 12.904 1.00 89.25 91 SER A C 1
ATOM 769 O O . SER A 1 91 ? -11.702 2.710 13.942 1.00 89.25 91 SER A O 1
ATOM 771 N N . LEU A 1 92 ? -11.103 4.306 12.473 1.00 87.00 92 LEU A N 1
ATOM 772 C CA . LEU A 1 92 ? -11.726 5.428 13.173 1.00 87.00 92 LEU A CA 1
ATOM 773 C C . LEU A 1 92 ? -12.992 5.863 12.430 1.00 87.00 92 LEU A C 1
ATOM 775 O O . LEU A 1 92 ? -13.091 5.683 11.217 1.00 87.00 92 LEU A O 1
ATOM 779 N N . ALA A 1 93 ? -13.955 6.435 13.154 1.00 82.00 93 ALA A N 1
ATOM 780 C CA . ALA A 1 93 ? -15.063 7.131 12.509 1.00 82.00 93 ALA A CA 1
ATOM 781 C C . ALA A 1 93 ? -14.513 8.321 11.710 1.00 82.00 93 ALA A C 1
ATOM 783 O O . ALA A 1 93 ? -13.557 8.969 12.143 1.00 82.00 93 ALA A O 1
ATOM 784 N N . GLN A 1 94 ? -15.098 8.582 10.543 1.00 73.25 94 GLN A N 1
ATOM 785 C CA . GLN A 1 94 ? -14.690 9.702 9.707 1.00 73.25 94 GLN A CA 1
ATOM 786 C C . GLN A 1 94 ? -14.939 11.018 10.452 1.00 73.25 94 GLN A C 1
ATOM 788 O O . GLN A 1 94 ? -16.040 11.251 10.951 1.00 73.25 94 GLN A O 1
ATOM 793 N N . ASP A 1 95 ? -13.913 11.861 10.524 1.00 75.06 95 ASP A N 1
ATOM 794 C CA . ASP A 1 95 ? -14.022 13.222 11.035 1.00 75.06 95 ASP A CA 1
ATOM 795 C C . ASP A 1 95 ? -14.008 14.168 9.834 1.00 75.06 95 ASP A C 1
ATOM 797 O O . ASP A 1 95 ? -13.008 14.280 9.125 1.00 75.06 95 ASP A O 1
ATOM 801 N N . GLU A 1 96 ? -15.129 14.845 9.590 1.00 65.94 96 GLU A N 1
ATOM 802 C CA . GLU A 1 96 ? -15.291 15.776 8.466 1.00 65.94 96 GLU A CA 1
ATOM 803 C C . GLU A 1 96 ? -14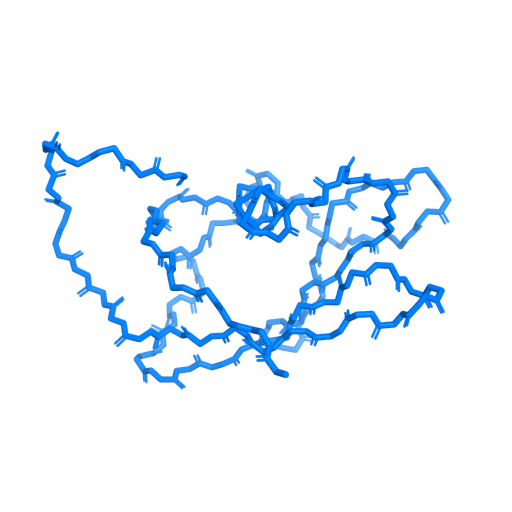.311 16.963 8.518 1.00 65.94 96 GLU A C 1
ATOM 805 O O . GLU A 1 96 ? -14.156 17.675 7.527 1.00 65.94 96 GLU A O 1
ATOM 810 N N . LYS A 1 97 ? -13.631 17.187 9.652 1.00 70.44 97 LYS A N 1
ATOM 811 C CA . LYS A 1 97 ? -12.661 18.276 9.836 1.00 70.44 97 LYS A CA 1
ATOM 812 C C . LYS A 1 97 ? -11.212 17.873 9.556 1.00 70.44 97 LYS A C 1
ATOM 814 O O . LYS A 1 97 ? -10.340 18.742 9.586 1.00 70.44 97 LYS A O 1
ATOM 819 N N . CYS A 1 98 ? -10.931 16.594 9.306 1.00 68.12 98 CYS A N 1
ATOM 820 C CA . CYS A 1 98 ? -9.582 16.118 9.013 1.00 68.12 98 CYS A CA 1
ATOM 821 C C . CYS A 1 98 ? -9.332 16.019 7.504 1.00 68.12 98 CYS A C 1
ATOM 823 O O . CYS A 1 98 ? -10.104 15.410 6.768 1.00 68.12 98 CYS A O 1
ATOM 825 N N . THR A 1 99 ? -8.203 16.569 7.050 1.00 71.50 99 THR A N 1
ATOM 826 C CA . THR A 1 99 ? -7.668 16.276 5.716 1.00 71.50 99 THR A CA 1
ATOM 827 C C . THR A 1 99 ? -6.878 14.980 5.791 1.00 71.50 99 THR A C 1
ATOM 829 O O . THR A 1 99 ? -5.949 14.857 6.592 1.00 71.50 99 THR A O 1
ATOM 832 N N . TYR A 1 100 ? -7.257 14.024 4.956 1.00 70.88 100 TYR A N 1
ATOM 833 C CA . TYR A 1 100 ? -6.579 12.745 4.821 1.00 70.88 100 TYR A CA 1
ATOM 834 C C . TYR A 1 100 ? -5.690 12.794 3.571 1.00 70.88 100 TYR A C 1
ATOM 836 O O . TYR A 1 100 ? -6.138 13.368 2.574 1.00 70.88 100 TYR A O 1
ATOM 844 N N . PRO A 1 101 ? -4.452 12.270 3.622 1.00 63.94 101 PRO A N 1
ATOM 845 C CA . PRO A 1 101 ? -3.709 11.934 2.415 1.00 63.94 101 PRO A CA 1
ATOM 846 C C . PRO A 1 101 ? -4.477 10.935 1.544 1.00 63.94 101 PRO A C 1
ATOM 848 O O . PRO A 1 101 ? -5.259 10.122 2.101 1.00 63.94 101 PRO A O 1
#

Secondary structure (DSSP, 8-state):
---------TT-BHHHHHHHHHHHHT--S-S-EEEEETTEEE----TTSPPPSS-TTT-BGGGG-PPTT-EEEEEE-TTTTEEEEEE--------TTPPP-

pLDDT: mean 91.62, std 8.03, range [63.94, 97.88]

Sequence (101 aa):
MIWRRLLVRSDSTIVDLHYALQIAFGWNDAHLNLFHIHGQDYGVYHDGGTSFSTDPDQVRLCDFKFRINERFRYEYDFGDGWQHEVRVEASLAQDEKCTYP

Radius of gyration: 13.49 Å; chains: 1; bounding box: 32×32×33 Å

Foldseek 3Di:
DDDDDFDADQQDFLVRVVVVVCVRVVHDLPWWKWKQAPNAIDGDDDVVDDDHPDDRRPHGNNVSVDDAQDWIWMFTHPPVTDIDIDGRHDDDDDDPPDDHD

Organism: NCBI:txid1417228

InterPro domains:
  IPR012912 Plasmid pRiA4b, Orf3-like domain [PF07929] (2-101)
  IPR012912 Plasmid pRiA4b, Orf3-like domain [PTHR41878] (2-101)
  IPR024047 MM3350-like superfamily [G3DSA:3.10.290.30] (1-101)
  IPR024047 MM3350-like superfamily [SSF159941] (2-101)